Protein AF-A0A955QPK7-F1 (afdb_monomer_lite)

Structure (mmCIF, N/CA/C/O backbone):
data_AF-A0A955QPK7-F1
#
_entry.id   AF-A0A955QPK7-F1
#
loop_
_atom_site.group_PDB
_atom_site.id
_atom_site.type_symbol
_atom_site.label_atom_id
_atom_site.label_alt_id
_atom_site.label_comp_id
_atom_site.label_asym_id
_atom_site.label_entity_id
_atom_site.label_seq_id
_atom_site.pdbx_PDB_ins_code
_atom_site.Cartn_x
_atom_site.Cartn_y
_atom_site.Cartn_z
_atom_site.occupancy
_atom_site.B_iso_or_equiv
_atom_site.auth_seq_id
_atom_site.auth_comp_id
_atom_site.auth_asym_id
_atom_site.auth_atom_id
_atom_site.pdbx_PDB_model_num
ATOM 1 N N . MET A 1 1 ? -8.690 16.477 7.390 1.00 50.84 1 MET A N 1
ATOM 2 C CA . MET A 1 1 ? -8.227 15.497 8.395 1.00 50.84 1 MET A CA 1
ATOM 3 C C . MET A 1 1 ? -6.761 15.193 8.126 1.00 50.84 1 MET A C 1
ATOM 5 O O . MET A 1 1 ? -6.451 14.765 7.021 1.00 50.84 1 MET A O 1
ATOM 9 N N . ASN A 1 2 ? -5.874 15.471 9.086 1.00 58.97 2 ASN A N 1
ATOM 10 C CA . ASN A 1 2 ? -4.455 15.108 9.016 1.00 58.97 2 ASN A CA 1
ATOM 11 C C . ASN A 1 2 ? -4.255 13.848 9.864 1.00 58.97 2 ASN A C 1
ATOM 13 O O . ASN A 1 2 ? -3.988 13.950 11.056 1.00 58.97 2 ASN A O 1
ATOM 17 N N . ALA A 1 3 ? -4.472 12.674 9.269 1.00 79.56 3 ALA A N 1
ATOM 18 C CA . ALA A 1 3 ? -4.145 11.409 9.919 1.00 79.56 3 ALA A CA 1
ATOM 19 C C . ALA A 1 3 ? -2.621 11.211 9.885 1.00 79.56 3 ALA A C 1
ATOM 21 O O . ALA A 1 3 ? -1.996 11.402 8.837 1.00 79.56 3 ALA A O 1
ATOM 22 N N . THR A 1 4 ? -2.035 10.822 11.016 1.00 90.19 4 THR A N 1
ATOM 23 C CA . THR A 1 4 ? -0.608 10.490 11.141 1.00 90.19 4 THR A CA 1
ATOM 24 C C . THR A 1 4 ? -0.463 8.976 11.179 1.00 90.19 4 THR A C 1
ATOM 26 O O . THR A 1 4 ? -1.136 8.333 11.975 1.00 90.19 4 THR A O 1
ATOM 29 N N . LEU A 1 5 ? 0.398 8.417 10.326 1.00 91.94 5 LEU A N 1
ATOM 30 C CA . LEU A 1 5 ? 0.683 6.982 10.312 1.00 91.94 5 LEU A CA 1
ATOM 31 C C . LEU A 1 5 ? 1.684 6.650 11.422 1.00 91.94 5 LEU A C 1
ATOM 33 O O . LEU A 1 5 ? 2.825 7.124 11.394 1.00 91.94 5 LEU A O 1
ATOM 37 N N . THR A 1 6 ? 1.260 5.834 12.378 1.00 93.38 6 THR A N 1
ATOM 38 C CA . THR A 1 6 ? 2.128 5.326 13.445 1.00 93.38 6 THR A CA 1
ATOM 39 C C . THR A 1 6 ? 3.087 4.256 12.919 1.00 93.38 6 THR A C 1
ATOM 41 O O . THR A 1 6 ? 2.876 3.668 11.857 1.00 93.38 6 THR A O 1
ATOM 44 N N . ASP A 1 7 ? 4.164 3.982 13.658 1.00 91.56 7 ASP A N 1
ATOM 45 C CA . ASP A 1 7 ? 5.083 2.895 13.296 1.00 91.56 7 ASP A CA 1
ATOM 46 C C . ASP A 1 7 ? 4.402 1.525 13.369 1.00 91.56 7 ASP A C 1
ATOM 48 O O . ASP A 1 7 ? 4.644 0.682 12.515 1.00 91.56 7 ASP A O 1
ATOM 52 N N . GLN A 1 8 ? 3.487 1.324 14.321 1.00 93.50 8 GLN A N 1
ATOM 53 C CA . GLN A 1 8 ? 2.720 0.082 14.437 1.00 93.50 8 GLN A CA 1
ATOM 54 C C . GLN A 1 8 ? 1.807 -0.140 13.226 1.00 93.50 8 GLN A C 1
ATOM 56 O O . GLN A 1 8 ? 1.838 -1.211 12.629 1.00 93.50 8 GLN A O 1
ATOM 61 N N . GLU A 1 9 ? 1.046 0.878 12.811 1.00 94.31 9 GLU A N 1
ATOM 62 C CA . GLU A 1 9 ? 0.226 0.793 11.595 1.00 94.31 9 GLU A CA 1
ATOM 63 C C . GLU A 1 9 ? 1.098 0.567 10.354 1.00 94.31 9 GLU A C 1
ATOM 65 O O . GLU A 1 9 ? 0.735 -0.210 9.475 1.00 94.31 9 GLU A O 1
ATOM 70 N N . PHE A 1 10 ? 2.267 1.212 10.274 1.00 93.25 10 PHE A N 1
ATOM 71 C CA . PHE A 1 10 ? 3.195 0.995 9.166 1.00 93.25 10 PHE A CA 1
ATOM 72 C C . PHE A 1 10 ? 3.670 -0.460 9.081 1.00 93.25 10 PHE A C 1
ATOM 74 O O . PHE A 1 10 ? 3.688 -1.022 7.986 1.00 93.25 10 PHE A O 1
ATOM 81 N N . GLU A 1 11 ? 4.007 -1.077 10.214 1.00 93.94 11 GLU A N 1
ATOM 82 C CA . GLU A 1 11 ? 4.377 -2.493 10.273 1.00 93.94 11 GLU A CA 1
ATOM 83 C C . GLU A 1 11 ? 3.215 -3.398 9.832 1.00 93.94 11 GLU A C 1
ATOM 85 O O . GLU A 1 11 ? 3.428 -4.291 9.015 1.00 93.94 11 GLU A O 1
ATOM 90 N N . LEU A 1 12 ? 1.975 -3.100 10.244 1.00 95.12 12 LEU A N 1
ATOM 91 C CA . LEU A 1 12 ? 0.784 -3.829 9.785 1.00 95.12 12 LEU A CA 1
ATOM 92 C C . LEU A 1 12 ? 0.615 -3.770 8.259 1.00 95.12 12 LEU A C 1
ATOM 94 O O . LEU A 1 12 ? 0.416 -4.801 7.613 1.00 95.12 12 LEU A O 1
ATOM 98 N N . PHE A 1 13 ? 0.727 -2.581 7.655 1.00 94.38 13 PHE A N 1
ATOM 99 C CA . PHE A 1 13 ? 0.658 -2.448 6.196 1.00 94.38 13 PHE A CA 1
ATOM 100 C C . PHE A 1 13 ? 1.816 -3.159 5.499 1.00 94.38 13 PHE A C 1
ATOM 102 O O . PHE A 1 13 ? 1.608 -3.786 4.460 1.00 94.38 13 PHE A O 1
ATOM 109 N N . LYS A 1 14 ? 3.030 -3.067 6.050 1.00 93.00 14 LYS A N 1
ATOM 110 C CA . LYS A 1 14 ? 4.214 -3.737 5.506 1.00 93.00 14 LYS A CA 1
ATOM 111 C C . LYS A 1 14 ? 4.011 -5.248 5.456 1.00 93.00 14 LYS A C 1
ATOM 113 O O . LYS A 1 14 ? 4.268 -5.845 4.412 1.00 93.00 14 LYS A O 1
ATOM 118 N N . ASP A 1 15 ? 3.522 -5.837 6.540 1.00 94.62 15 ASP A N 1
ATOM 119 C CA . ASP A 1 15 ? 3.295 -7.277 6.630 1.00 94.62 15 ASP A CA 1
ATOM 120 C C . ASP A 1 15 ? 2.169 -7.723 5.696 1.00 94.62 15 ASP A C 1
ATOM 122 O O . ASP A 1 15 ? 2.352 -8.677 4.939 1.00 94.62 15 ASP A O 1
ATOM 126 N N . LEU A 1 16 ? 1.051 -6.988 5.660 1.00 94.25 16 LEU A N 1
ATOM 127 C CA . LEU A 1 16 ? -0.060 -7.270 4.748 1.00 94.25 16 LEU A CA 1
ATOM 128 C C . LEU A 1 16 ? 0.396 -7.246 3.281 1.00 94.25 16 LEU A C 1
ATOM 130 O O . LEU A 1 16 ? 0.147 -8.186 2.530 1.00 94.25 16 LEU A O 1
ATOM 134 N N . ILE A 1 17 ? 1.102 -6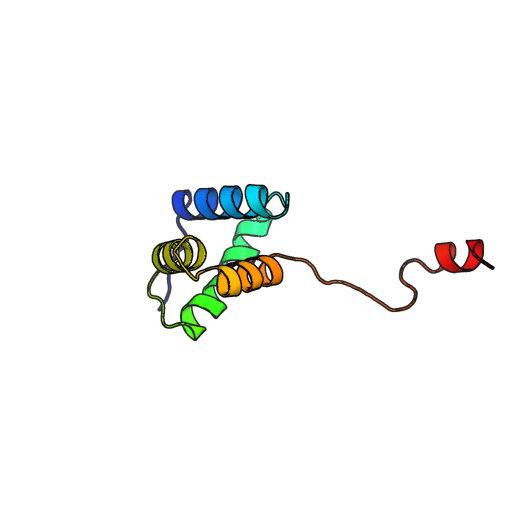.194 2.864 1.00 92.62 17 ILE A N 1
ATOM 135 C CA . ILE A 1 17 ? 1.571 -6.045 1.478 1.00 92.62 17 ILE A CA 1
ATOM 136 C C . ILE A 1 17 ? 2.585 -7.136 1.128 1.00 92.62 17 ILE A C 1
ATOM 138 O O . ILE A 1 17 ? 2.531 -7.708 0.036 1.00 92.62 17 ILE A O 1
ATOM 142 N N . TYR A 1 18 ? 3.489 -7.461 2.052 1.00 93.19 18 TYR A N 1
ATOM 143 C CA . TYR A 1 18 ? 4.453 -8.532 1.839 1.00 93.19 18 TYR A CA 1
ATOM 144 C C . TYR A 1 18 ? 3.764 -9.892 1.678 1.00 93.19 18 TYR A C 1
ATOM 146 O O . TYR A 1 18 ? 4.113 -10.643 0.770 1.00 93.19 18 TYR A O 1
ATOM 154 N N . GLN A 1 19 ? 2.758 -10.192 2.503 1.00 93.25 19 GLN A N 1
ATOM 155 C CA . GLN A 1 19 ? 1.997 -11.439 2.417 1.00 93.25 19 GLN A CA 1
ATOM 156 C C . GLN A 1 19 ? 1.194 -11.561 1.117 1.00 93.25 19 GLN A C 1
ATOM 158 O O . GLN A 1 19 ? 1.094 -12.659 0.578 1.00 93.25 19 GLN A O 1
ATOM 163 N N . GLN A 1 20 ? 0.639 -10.458 0.609 1.00 92.69 20 GLN A N 1
ATOM 164 C CA . GLN A 1 20 ? -0.221 -10.486 -0.578 1.00 92.69 20 GLN A CA 1
ATOM 165 C C . GLN A 1 20 ? 0.560 -10.490 -1.898 1.00 92.69 20 GLN A C 1
ATOM 167 O O . GLN A 1 20 ? 0.170 -11.184 -2.832 1.00 92.69 20 GLN A O 1
ATOM 172 N N . VAL A 1 21 ? 1.656 -9.726 -2.003 1.00 90.12 21 VAL A N 1
ATOM 173 C CA . VAL A 1 21 ? 2.370 -9.531 -3.287 1.00 90.12 21 VAL A CA 1
ATOM 174 C C . VAL A 1 21 ? 3.897 -9.613 -3.197 1.00 90.12 21 VAL A C 1
ATOM 176 O O . VAL A 1 21 ? 4.588 -9.374 -4.186 1.00 90.12 21 VAL A O 1
ATOM 179 N N . GLY A 1 22 ? 4.465 -9.916 -2.027 1.00 89.56 22 GLY A N 1
ATOM 180 C CA . GLY A 1 22 ? 5.914 -10.080 -1.845 1.00 89.56 22 GLY A CA 1
ATOM 181 C C . GLY A 1 22 ? 6.735 -8.784 -1.892 1.00 89.56 22 GLY A C 1
ATOM 182 O O . GLY A 1 22 ? 7.967 -8.827 -1.846 1.00 89.56 22 GLY A O 1
ATOM 183 N N . ILE A 1 23 ? 6.089 -7.616 -1.961 1.00 87.19 23 ILE A N 1
ATOM 184 C CA . ILE A 1 23 ? 6.776 -6.320 -1.996 1.00 87.19 23 ILE A CA 1
ATOM 185 C C . ILE A 1 23 ? 7.239 -5.952 -0.584 1.00 87.19 23 ILE A C 1
ATOM 187 O O . ILE A 1 23 ? 6.434 -5.812 0.333 1.00 87.19 23 ILE A O 1
ATOM 191 N N . ARG A 1 24 ? 8.547 -5.727 -0.411 1.00 87.44 24 ARG A N 1
ATOM 192 C CA . ARG A 1 24 ? 9.096 -5.174 0.837 1.00 87.44 24 ARG A CA 1
ATOM 193 C C . ARG A 1 24 ? 9.011 -3.650 0.827 1.00 87.44 24 ARG A C 1
ATOM 195 O O . ARG A 1 24 ? 9.626 -2.985 -0.019 1.00 87.44 24 ARG A O 1
ATOM 202 N N . LEU A 1 25 ? 8.277 -3.107 1.796 1.00 85.44 25 LEU A N 1
ATOM 203 C CA . LEU A 1 25 ? 8.299 -1.685 2.119 1.00 85.44 25 LEU A CA 1
ATOM 204 C C . LEU A 1 25 ? 9.444 -1.399 3.095 1.00 85.44 25 LEU A C 1
ATOM 206 O O . LEU A 1 25 ? 9.429 -1.820 4.247 1.00 85.44 25 LEU A O 1
ATOM 210 N N . ASP A 1 26 ? 10.450 -0.692 2.606 1.00 82.06 26 ASP A N 1
ATOM 211 C CA . ASP A 1 26 ? 11.560 -0.130 3.365 1.00 82.06 26 ASP A CA 1
ATOM 212 C C . ASP A 1 26 ? 11.231 1.298 3.832 1.00 82.06 26 ASP A C 1
ATOM 214 O O . ASP A 1 26 ? 10.309 1.942 3.327 1.00 82.06 26 ASP A O 1
ATOM 218 N N . ALA A 1 27 ? 11.990 1.816 4.802 1.00 74.88 27 ALA A N 1
ATOM 219 C CA . ALA A 1 27 ? 11.753 3.135 5.397 1.00 74.88 27 ALA A CA 1
ATOM 220 C C . ALA A 1 27 ? 11.576 4.287 4.374 1.00 74.88 27 ALA A C 1
ATOM 222 O O . ALA A 1 27 ? 10.665 5.096 4.566 1.00 74.88 27 ALA A O 1
ATOM 223 N N . PRO A 1 28 ? 12.326 4.358 3.251 1.00 77.31 28 PRO A N 1
ATOM 224 C CA . PRO A 1 28 ? 12.098 5.368 2.211 1.00 77.31 28 PRO A CA 1
ATOM 225 C C . PRO A 1 28 ? 10.696 5.311 1.584 1.00 77.31 28 PRO A C 1
ATOM 227 O O . PRO A 1 28 ? 10.140 6.339 1.195 1.00 77.31 28 PRO A O 1
ATOM 230 N N . LYS A 1 29 ? 10.085 4.121 1.513 1.00 76.88 29 LYS A N 1
ATOM 231 C CA . LYS A 1 29 ? 8.736 3.924 0.966 1.00 76.88 29 LYS A CA 1
ATOM 232 C C . LYS A 1 29 ? 7.624 4.260 1.965 1.00 76.88 29 LYS A C 1
ATOM 234 O O . LYS A 1 29 ? 6.476 4.388 1.541 1.00 76.88 29 LYS A O 1
ATOM 239 N N . LYS A 1 30 ? 7.932 4.499 3.249 1.00 85.69 30 LYS A N 1
ATOM 240 C CA . LYS A 1 30 ? 6.948 4.973 4.243 1.00 85.69 30 LYS A CA 1
ATOM 241 C C . LYS A 1 30 ? 6.319 6.299 3.816 1.00 85.69 30 LYS A C 1
ATOM 243 O O . LYS A 1 30 ? 5.101 6.442 3.845 1.00 85.69 30 LYS A O 1
ATOM 248 N N . THR A 1 31 ? 7.124 7.246 3.336 1.00 87.56 31 THR A N 1
ATOM 249 C CA . THR A 1 31 ? 6.632 8.546 2.846 1.00 87.56 31 THR A CA 1
ATOM 250 C C . THR A 1 31 ? 5.713 8.392 1.631 1.00 87.56 31 THR A C 1
ATOM 252 O O . THR A 1 31 ? 4.696 9.078 1.529 1.00 87.56 31 THR A O 1
ATOM 255 N N . LEU A 1 32 ? 6.035 7.460 0.727 1.00 87.75 32 LEU A N 1
ATOM 256 C CA . LEU A 1 32 ? 5.202 7.141 -0.434 1.00 87.75 32 LEU A CA 1
ATOM 257 C C . LEU A 1 32 ? 3.854 6.555 -0.001 1.00 87.75 32 LEU A C 1
ATOM 259 O O . LEU A 1 32 ? 2.817 6.999 -0.493 1.00 87.75 32 LEU A O 1
ATOM 263 N N . LEU A 1 33 ? 3.870 5.623 0.955 1.00 89.44 33 LEU A N 1
ATOM 264 C CA . LEU A 1 33 ? 2.662 5.036 1.527 1.00 89.44 33 LEU A CA 1
ATOM 265 C C . LEU A 1 33 ? 1.776 6.115 2.164 1.00 89.44 33 LEU A C 1
ATOM 267 O O . LEU A 1 33 ? 0.609 6.225 1.806 1.00 89.44 33 LEU A O 1
ATOM 271 N N . VAL A 1 34 ? 2.340 6.967 3.028 1.00 91.62 34 VAL A N 1
ATOM 272 C CA . VAL A 1 34 ? 1.622 8.079 3.684 1.00 91.62 34 VAL A CA 1
ATOM 273 C C . VAL A 1 34 ? 1.006 9.033 2.659 1.00 91.62 34 VAL A C 1
ATOM 275 O O . VAL A 1 34 ? -0.153 9.420 2.788 1.00 91.62 34 VAL A O 1
ATOM 278 N N . SER A 1 35 ? 1.749 9.400 1.613 1.00 90.50 35 SER A N 1
ATOM 279 C CA . SER A 1 35 ? 1.256 10.306 0.572 1.00 90.50 35 SER A CA 1
ATOM 280 C C . SER A 1 35 ? 0.075 9.710 -0.202 1.00 90.50 35 SER A C 1
ATOM 282 O O . SER A 1 35 ? -0.975 10.349 -0.339 1.00 90.50 35 SER A O 1
ATOM 284 N N . ARG A 1 36 ? 0.228 8.470 -0.685 1.00 90.81 36 ARG A N 1
ATOM 285 C CA . ARG A 1 36 ? -0.761 7.807 -1.542 1.00 90.81 36 ARG A CA 1
ATOM 286 C C . ARG A 1 36 ? -1.993 7.360 -0.749 1.00 90.81 36 ARG A C 1
ATOM 288 O O . ARG A 1 36 ? -3.113 7.668 -1.157 1.00 90.81 36 ARG A O 1
ATOM 295 N N . LEU A 1 37 ? -1.807 6.747 0.423 1.00 92.69 37 LEU A N 1
ATOM 296 C CA . LEU A 1 37 ? -2.918 6.382 1.305 1.00 92.69 37 LEU A CA 1
ATOM 297 C C . LEU A 1 37 ? -3.605 7.600 1.908 1.00 92.69 37 LEU A C 1
ATOM 299 O O . LEU A 1 37 ? -4.827 7.627 1.956 1.00 92.69 37 LEU A O 1
ATOM 303 N N . GLY A 1 38 ? -2.875 8.650 2.287 1.00 93.06 38 GLY A N 1
ATOM 304 C CA . GLY A 1 38 ? -3.491 9.872 2.808 1.00 93.06 38 GLY A CA 1
ATOM 305 C C . GLY A 1 38 ? -4.482 10.506 1.824 1.00 93.06 38 GLY A C 1
ATOM 306 O O . GLY A 1 38 ? -5.492 11.078 2.239 1.00 93.06 38 GLY A O 1
ATOM 307 N N . LYS A 1 39 ? -4.245 10.375 0.510 1.00 92.56 39 LYS A N 1
ATOM 308 C CA . LYS A 1 39 ? -5.234 10.740 -0.514 1.00 92.56 39 LYS A CA 1
ATOM 309 C C . LYS A 1 39 ? -6.445 9.802 -0.484 1.00 92.56 39 LYS A C 1
ATOM 311 O O . LYS A 1 39 ? -7.569 10.295 -0.442 1.00 92.56 39 LYS A O 1
ATOM 316 N N . ARG A 1 40 ? -6.217 8.487 -0.440 1.00 94.50 40 ARG A N 1
ATOM 317 C CA . ARG A 1 40 ? -7.275 7.467 -0.421 1.00 94.50 40 ARG A CA 1
ATOM 318 C C . ARG A 1 40 ? -8.188 7.565 0.807 1.00 94.50 40 ARG A C 1
ATOM 320 O O . ARG A 1 40 ? -9.403 7.499 0.663 1.00 94.50 40 ARG A O 1
ATOM 327 N N . LEU A 1 41 ? -7.628 7.822 1.991 1.00 94.62 41 LEU A N 1
ATOM 328 C CA . LEU A 1 41 ? -8.385 8.055 3.228 1.00 94.62 41 LEU A CA 1
ATOM 329 C C . LEU A 1 41 ? -9.378 9.215 3.069 1.00 94.62 41 LEU A C 1
ATOM 331 O O . LEU A 1 41 ? -10.525 9.100 3.488 1.00 94.62 41 LEU A O 1
ATOM 335 N N . ARG A 1 42 ? -8.961 10.316 2.425 1.00 93.88 42 ARG A N 1
ATOM 336 C CA . ARG A 1 42 ? -9.845 11.463 2.157 1.00 93.88 42 ARG A CA 1
ATOM 337 C C . ARG A 1 42 ? -10.961 11.123 1.173 1.00 93.88 42 ARG A C 1
ATOM 339 O O . ARG A 1 42 ? -12.076 11.587 1.372 1.00 93.88 42 ARG A O 1
ATOM 346 N N . GLU A 1 43 ? -10.672 10.329 0.144 1.00 94.38 43 GLU A N 1
ATOM 347 C CA . GLU A 1 43 ? -11.675 9.874 -0.832 1.00 94.38 43 GLU A CA 1
ATOM 348 C C . GLU A 1 43 ? -12.746 8.983 -0.187 1.00 94.38 43 GLU A C 1
ATOM 350 O O . GLU A 1 43 ? -13.913 9.071 -0.551 1.00 94.38 43 GLU A O 1
ATOM 355 N N . LEU A 1 44 ? -12.355 8.156 0.786 1.00 93.62 44 LEU A N 1
ATOM 356 C CA . LEU A 1 44 ? -13.256 7.258 1.514 1.00 93.62 44 LEU A CA 1
ATOM 357 C C . LEU A 1 44 ? -13.886 7.896 2.764 1.00 93.62 44 LEU A C 1
ATOM 359 O O . LEU A 1 44 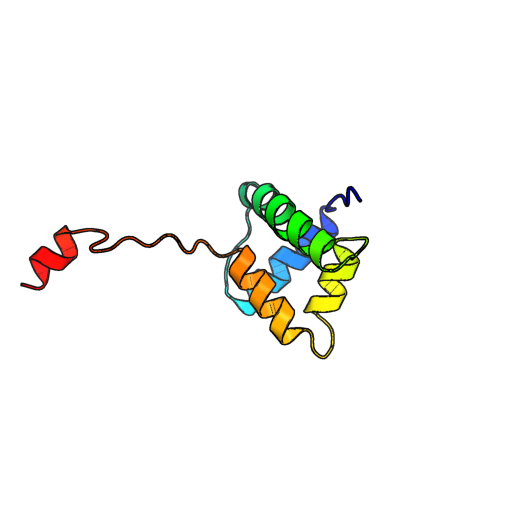? -14.717 7.270 3.414 1.00 93.62 44 LEU A O 1
ATOM 363 N N . GLY A 1 45 ? -13.484 9.118 3.129 1.00 94.62 45 GLY A N 1
ATOM 364 C CA . GLY A 1 45 ? -13.938 9.783 4.354 1.00 94.62 45 GLY A CA 1
ATOM 365 C C . GLY A 1 45 ? -13.486 9.090 5.646 1.00 94.62 45 GLY A C 1
ATOM 366 O O . GLY A 1 45 ? -14.113 9.273 6.688 1.00 94.62 45 GLY A O 1
ATOM 367 N N . LEU A 1 46 ? -12.417 8.290 5.595 1.00 94.62 46 LEU A N 1
ATOM 368 C CA . LEU A 1 46 ? -11.936 7.522 6.742 1.00 94.62 46 LEU A CA 1
ATOM 369 C C . LEU A 1 46 ? -11.072 8.390 7.674 1.00 94.62 46 LEU A C 1
ATOM 371 O O . LEU A 1 46 ? -10.215 9.143 7.199 1.00 94.62 46 LEU A O 1
ATOM 375 N N . PRO A 1 47 ? -11.249 8.278 9.004 1.00 93.06 47 PRO A N 1
ATOM 376 C CA . PRO A 1 47 ? -10.606 9.178 9.958 1.00 93.06 47 PRO A CA 1
ATOM 377 C C . PRO A 1 47 ? -9.164 8.784 10.316 1.00 93.06 47 PRO A C 1
ATOM 379 O O . PRO A 1 47 ? -8.428 9.620 10.841 1.00 93.06 47 PRO A O 1
ATOM 382 N N . SER A 1 48 ? -8.747 7.538 10.060 1.00 94.62 48 SER A N 1
ATOM 383 C CA . SER A 1 48 ? -7.427 7.019 10.449 1.00 94.62 48 SER A CA 1
ATOM 384 C C . SER A 1 48 ? -6.899 5.938 9.503 1.00 94.62 48 SER A C 1
ATOM 386 O O . SER A 1 48 ? -7.659 5.330 8.745 1.00 94.62 48 SER A O 1
ATOM 388 N N . TYR A 1 49 ? -5.588 5.681 9.573 1.00 94.69 49 TYR A N 1
ATOM 389 C CA . TYR A 1 49 ? -4.950 4.586 8.841 1.00 94.69 49 TYR A CA 1
ATOM 390 C C . TYR A 1 49 ? -5.390 3.223 9.370 1.00 94.69 49 TYR A C 1
ATOM 392 O O . TYR A 1 49 ? -5.660 2.346 8.558 1.00 94.69 49 TYR A O 1
ATOM 400 N N . GLN A 1 50 ? -5.580 3.075 10.684 1.00 95.50 50 GLN A N 1
ATOM 401 C CA . GLN A 1 50 ? -6.216 1.888 11.253 1.00 95.50 50 GLN A CA 1
ATOM 402 C C . GLN A 1 50 ? -7.600 1.614 10.642 1.00 95.50 50 GLN A C 1
ATOM 404 O O . GLN A 1 50 ? -7.862 0.495 10.222 1.00 95.50 50 GLN A O 1
ATOM 409 N N . SER A 1 51 ? -8.456 2.635 10.489 1.00 94.88 51 SER A N 1
ATOM 410 C CA . SER A 1 51 ? -9.790 2.453 9.879 1.00 94.88 51 SER A CA 1
ATOM 411 C C . SER A 1 51 ? -9.693 1.947 8.436 1.00 94.88 51 SER A C 1
ATOM 413 O O . SER A 1 51 ? -10.520 1.159 7.983 1.00 94.88 51 SER A O 1
ATOM 415 N N . TYR A 1 52 ? -8.676 2.405 7.701 1.00 95.81 52 TYR A N 1
ATOM 416 C CA . TYR A 1 52 ? -8.393 1.913 6.357 1.00 95.81 52 TYR A CA 1
ATOM 417 C C . TYR A 1 52 ? -7.857 0.480 6.372 1.00 95.81 52 TYR A C 1
ATOM 419 O O . TYR A 1 52 ? -8.295 -0.336 5.565 1.00 95.81 52 TYR A O 1
ATOM 427 N N . PHE A 1 53 ? -6.956 0.160 7.304 1.00 95.81 53 PHE A N 1
ATOM 428 C CA . PHE A 1 53 ? -6.438 -1.191 7.494 1.00 95.81 53 PHE A CA 1
ATOM 429 C C . PHE A 1 53 ? -7.571 -2.185 7.774 1.00 95.81 53 PHE A C 1
ATOM 431 O O . PHE A 1 53 ? -7.668 -3.217 7.115 1.00 95.81 53 PHE A O 1
ATOM 438 N N . ASP A 1 54 ? -8.480 -1.846 8.684 1.00 95.00 54 ASP A N 1
ATOM 439 C CA . ASP A 1 54 ? -9.627 -2.689 9.022 1.00 95.00 54 ASP A CA 1
ATOM 440 C C . ASP A 1 54 ? -10.559 -2.876 7.811 1.00 95.00 54 ASP A C 1
ATOM 442 O O . ASP A 1 54 ? -11.079 -3.968 7.586 1.00 95.00 54 ASP A O 1
ATOM 446 N N . CYS A 1 55 ? -10.719 -1.836 6.983 1.00 94.94 55 CYS A N 1
ATOM 447 C CA . CYS A 1 55 ? -11.500 -1.897 5.748 1.00 94.94 55 CYS A CA 1
ATOM 448 C C . CYS A 1 55 ? -10.903 -2.867 4.716 1.00 94.94 55 CYS A C 1
ATOM 450 O O . CYS A 1 55 ? -11.650 -3.635 4.113 1.00 94.94 55 CYS A O 1
ATOM 452 N N . VAL A 1 56 ? -9.582 -2.846 4.499 1.00 95.62 56 VAL A N 1
ATOM 453 C CA . VAL A 1 56 ? -8.926 -3.748 3.528 1.00 95.62 56 VAL A CA 1
ATOM 454 C C . VAL A 1 56 ? -8.786 -5.177 4.049 1.00 95.62 56 VAL A C 1
ATOM 456 O O . VAL A 1 56 ? -8.762 -6.114 3.259 1.00 95.62 56 VAL A O 1
ATOM 459 N N . SER A 1 57 ? -8.704 -5.348 5.371 1.00 93.19 57 SER A N 1
ATOM 460 C CA . SER A 1 57 ? -8.534 -6.653 6.028 1.00 93.19 57 SER A CA 1
ATOM 461 C C . SER A 1 57 ? -9.863 -7.355 6.326 1.00 93.19 57 SER A C 1
ATOM 463 O O . SER A 1 57 ? -9.886 -8.541 6.657 1.00 93.19 57 SER A O 1
ATOM 465 N N . GLY A 1 58 ? -10.972 -6.613 6.284 1.00 91.94 58 GLY A N 1
ATOM 466 C CA . GLY A 1 58 ? -12.307 -7.091 6.617 1.00 91.94 58 GLY A CA 1
ATOM 467 C C . GLY A 1 58 ? -12.988 -7.877 5.493 1.00 91.94 58 GLY A C 1
ATOM 468 O O . GLY A 1 58 ? -12.526 -7.951 4.355 1.00 91.94 58 GLY A O 1
ATOM 469 N N . LYS A 1 59 ? -14.154 -8.455 5.809 1.00 88.75 59 LYS A N 1
ATOM 470 C CA . LYS A 1 59 ? -14.999 -9.130 4.810 1.00 88.75 59 LYS A CA 1
ATOM 471 C C . LYS A 1 59 ? -15.466 -8.129 3.748 1.00 88.75 59 LYS A C 1
ATOM 473 O O . LYS A 1 59 ? -16.052 -7.109 4.098 1.00 88.75 59 LYS A O 1
ATOM 478 N N . GLY A 1 60 ? -15.245 -8.453 2.473 1.00 89.25 60 GLY A N 1
ATOM 479 C CA . GLY A 1 60 ? -15.554 -7.573 1.339 1.00 89.25 60 GLY A CA 1
ATOM 480 C C . GLY A 1 60 ? -14.484 -6.513 1.050 1.00 89.25 60 GLY A C 1
ATOM 481 O O . GLY A 1 60 ? -14.707 -5.638 0.219 1.00 89.25 60 GLY A O 1
ATOM 482 N N . GLY A 1 61 ? -13.323 -6.580 1.712 1.00 91.69 61 GLY A N 1
ATOM 483 C CA . GLY A 1 61 ? -12.202 -5.663 1.496 1.00 91.69 61 GLY A CA 1
ATOM 484 C C . GLY A 1 61 ? -11.382 -5.929 0.228 1.00 91.69 61 GLY A C 1
ATOM 485 O O . GLY A 1 61 ? -10.450 -5.182 -0.040 1.00 91.69 61 GLY A O 1
ATOM 486 N N . GLU A 1 62 ? -11.699 -6.958 -0.565 1.00 93.62 62 GLU A N 1
ATOM 487 C CA . GLU A 1 62 ? -10.871 -7.435 -1.691 1.00 93.62 62 GLU A CA 1
ATOM 488 C C . G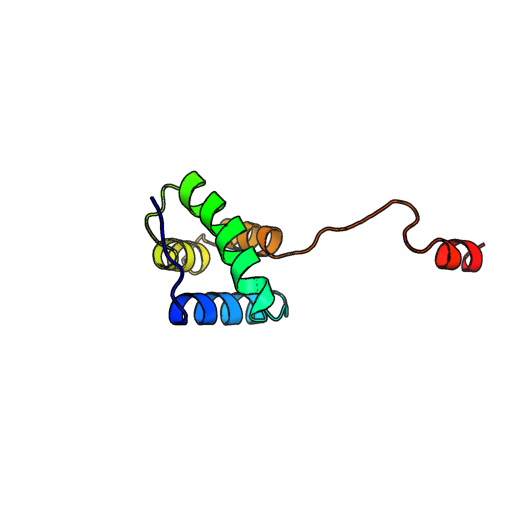LU A 1 62 ? -10.651 -6.369 -2.778 1.00 93.62 62 GLU A C 1
ATOM 490 O O . GLU A 1 62 ? -9.543 -6.217 -3.306 1.00 93.62 62 GLU A O 1
ATOM 495 N N . GLU A 1 63 ? -11.681 -5.579 -3.088 1.00 94.56 63 GLU A N 1
ATOM 496 C CA . GLU A 1 63 ? -11.557 -4.471 -4.040 1.00 94.56 63 GLU A CA 1
ATOM 497 C C . GLU A 1 63 ? -10.635 -3.369 -3.509 1.00 94.56 63 GLU A C 1
ATOM 499 O O . GLU A 1 63 ? -9.824 -2.805 -4.247 1.00 94.56 63 GLU A O 1
ATOM 504 N N . GLU A 1 64 ? -10.746 -3.048 -2.220 1.00 95.31 64 GLU A N 1
ATOM 505 C CA . GLU A 1 64 ? -9.930 -2.001 -1.613 1.00 95.31 64 GLU A CA 1
ATOM 506 C C . GLU A 1 64 ? -8.494 -2.477 -1.372 1.00 95.31 64 GLU A C 1
ATOM 508 O O . GLU A 1 64 ? -7.559 -1.697 -1.535 1.00 95.31 64 GLU A O 1
ATOM 513 N N . LEU A 1 65 ? -8.299 -3.767 -1.093 1.00 94.38 65 LEU A N 1
ATOM 514 C CA . LEU A 1 65 ? -6.990 -4.405 -1.079 1.00 94.38 65 LEU A CA 1
ATOM 515 C C . LEU A 1 65 ? -6.319 -4.289 -2.451 1.00 94.38 65 LEU A C 1
ATOM 517 O O . LEU A 1 65 ? -5.163 -3.885 -2.531 1.00 94.38 65 LEU A O 1
ATOM 521 N N . THR A 1 66 ? -7.048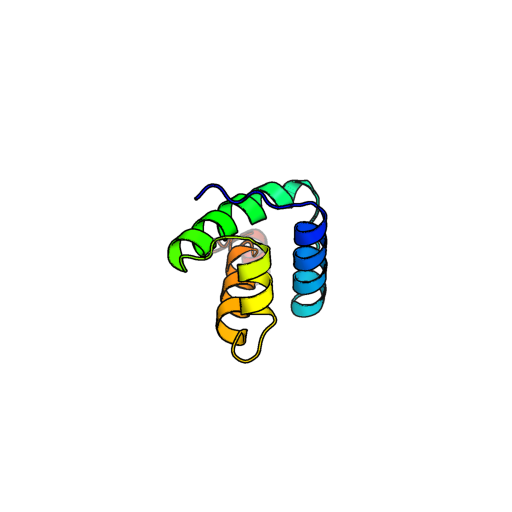 -4.560 -3.535 1.00 93.75 66 THR A N 1
ATOM 522 C CA . THR A 1 66 ? -6.526 -4.376 -4.900 1.00 93.75 66 THR A CA 1
ATOM 523 C C . THR A 1 66 ? -6.066 -2.932 -5.123 1.00 93.75 66 THR A C 1
ATOM 525 O O . THR A 1 66 ? -4.944 -2.694 -5.568 1.00 93.75 66 THR A O 1
ATOM 528 N N . LYS A 1 67 ? -6.873 -1.947 -4.706 1.00 94.38 67 LYS A N 1
ATOM 529 C CA . LYS A 1 67 ? -6.499 -0.526 -4.796 1.00 94.38 67 LYS A CA 1
ATOM 530 C C . LYS A 1 67 ? -5.290 -0.170 -3.938 1.00 94.38 67 LYS A C 1
ATOM 532 O O . LYS A 1 67 ? -4.459 0.619 -4.380 1.00 94.38 67 LYS A O 1
ATOM 537 N N . LEU A 1 68 ? -5.164 -0.733 -2.736 1.00 94.00 68 LEU A N 1
ATOM 538 C CA . LEU A 1 68 ? -3.971 -0.574 -1.903 1.00 94.00 68 LEU A CA 1
ATOM 539 C C . LEU A 1 68 ? -2.724 -1.063 -2.654 1.00 94.00 68 LEU A C 1
ATOM 541 O O . LEU A 1 68 ? -1.722 -0.349 -2.691 1.00 94.00 68 LEU A O 1
ATOM 545 N N . LEU A 1 69 ? -2.790 -2.244 -3.272 1.00 92.19 69 LEU A N 1
ATOM 546 C CA . LEU A 1 69 ? -1.681 -2.839 -4.021 1.00 92.19 69 LEU A CA 1
ATOM 547 C C . L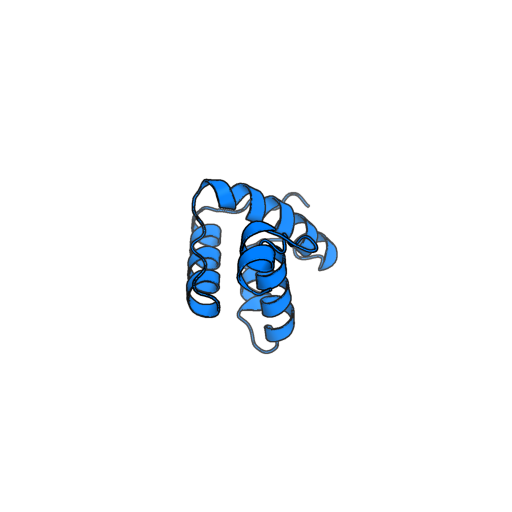EU A 1 69 ? -1.298 -1.999 -5.249 1.00 92.19 69 LEU A C 1
ATOM 549 O O . LEU A 1 69 ? -0.116 -1.710 -5.464 1.00 92.19 69 LEU A O 1
ATOM 553 N N . ASP A 1 70 ? -2.286 -1.504 -5.991 1.00 90.62 70 ASP A N 1
ATOM 554 C CA . ASP A 1 70 ? -2.062 -0.580 -7.105 1.00 90.62 70 ASP A CA 1
ATOM 555 C C . ASP A 1 70 ? -1.412 0.721 -6.631 1.00 90.62 70 ASP A C 1
ATOM 557 O O . ASP A 1 70 ? -0.449 1.200 -7.237 1.00 90.62 70 ASP A O 1
ATOM 561 N N . LEU A 1 71 ? -1.881 1.267 -5.505 1.00 89.56 71 LEU A N 1
ATOM 562 C CA . LEU A 1 71 ? -1.323 2.473 -4.910 1.00 89.56 71 LEU A CA 1
ATOM 563 C C . LEU A 1 71 ? 0.113 2.281 -4.441 1.00 89.56 71 LEU A C 1
ATOM 565 O O . LEU A 1 71 ? 0.835 3.265 -4.417 1.00 89.56 71 LEU A O 1
ATOM 569 N N . ILE A 1 72 ? 0.577 1.091 -4.071 1.00 88.19 72 ILE A N 1
ATOM 570 C CA . ILE A 1 72 ? 1.973 0.899 -3.630 1.00 88.19 72 ILE A CA 1
ATOM 571 C C . ILE A 1 72 ? 2.901 0.424 -4.748 1.00 88.19 72 ILE A C 1
ATOM 573 O O . ILE A 1 72 ? 4.120 0.553 -4.624 1.00 88.19 72 ILE A O 1
ATOM 577 N N . SER A 1 73 ? 2.347 -0.069 -5.855 1.00 82.69 73 SER A N 1
ATOM 578 C CA . SER A 1 73 ? 3.127 -0.515 -7.005 1.00 82.69 73 SER A CA 1
ATOM 579 C C . SER A 1 73 ? 3.745 0.665 -7.779 1.00 82.69 73 SER A C 1
ATOM 581 O O . SER A 1 73 ? 3.281 1.814 -7.739 1.00 82.69 73 SER A O 1
ATOM 583 N N . THR A 1 74 ? 4.852 0.395 -8.477 1.00 78.44 74 THR A N 1
ATOM 584 C CA . THR A 1 74 ? 5.479 1.346 -9.406 1.00 78.44 74 THR A CA 1
ATOM 585 C C . THR A 1 74 ? 5.187 0.891 -10.827 1.00 78.44 74 THR A C 1
ATOM 587 O O . THR A 1 74 ? 5.958 0.142 -11.419 1.00 78.44 74 THR A O 1
ATOM 590 N N . ASN A 1 75 ? 4.092 1.386 -11.399 1.00 75.50 75 ASN A N 1
ATOM 591 C CA . ASN A 1 75 ? 3.691 1.093 -12.778 1.00 75.50 75 ASN A CA 1
ATOM 592 C C . ASN A 1 75 ? 4.467 1.939 -13.808 1.00 75.50 75 ASN A C 1
ATOM 594 O O . ASN A 1 75 ? 3.878 2.538 -14.706 1.00 75.50 75 ASN A O 1
ATOM 598 N N . LYS A 1 76 ? 5.798 2.049 -13.669 1.00 76.75 76 LYS A N 1
ATOM 599 C CA . LYS A 1 76 ? 6.626 2.782 -14.637 1.00 76.75 76 LYS A CA 1
ATOM 600 C C . LYS A 1 76 ? 6.948 1.877 -15.825 1.00 76.75 76 LYS A C 1
ATOM 602 O O . LYS A 1 76 ? 7.762 0.961 -15.717 1.00 76.75 76 LYS A O 1
ATOM 607 N N . THR A 1 77 ? 6.317 2.169 -16.954 1.00 84.81 77 THR A N 1
ATOM 608 C CA . THR A 1 77 ? 6.538 1.503 -18.239 1.00 84.81 77 THR A CA 1
ATOM 609 C C . THR A 1 77 ? 6.704 2.542 -19.345 1.00 84.81 77 THR A C 1
ATOM 611 O O . THR A 1 77 ? 6.184 3.651 -19.227 1.00 84.81 77 THR A O 1
ATOM 614 N N . ASP A 1 78 ? 7.444 2.183 -20.391 1.00 86.88 78 ASP A N 1
ATOM 615 C CA . ASP A 1 78 ? 7.702 3.003 -21.572 1.00 86.88 78 ASP A CA 1
ATOM 616 C C . ASP A 1 78 ? 7.732 2.077 -22.805 1.00 86.88 78 ASP A C 1
ATOM 618 O O . ASP A 1 78 ? 8.200 0.935 -22.721 1.00 86.88 78 ASP A O 1
ATOM 622 N N . PHE A 1 79 ? 7.221 2.540 -23.952 1.00 91.00 79 PHE A N 1
ATOM 623 C CA . PHE A 1 79 ? 7.310 1.777 -25.202 1.00 91.00 79 PHE A CA 1
ATOM 624 C C . PHE A 1 79 ? 8.779 1.574 -25.587 1.00 91.00 79 PHE A C 1
ATOM 626 O O . PHE A 1 79 ? 9.565 2.518 -25.534 1.00 91.00 79 PHE A O 1
ATOM 633 N N . PHE A 1 80 ? 9.139 0.349 -25.981 1.00 88.50 80 PHE A N 1
ATOM 634 C CA . PHE A 1 80 ? 10.521 -0.042 -26.296 1.00 88.50 80 PHE A CA 1
ATOM 635 C C . PHE A 1 80 ? 11.527 0.238 -25.164 1.00 88.50 80 PHE A C 1
ATOM 637 O O . PHE A 1 80 ? 12.680 0.593 -25.415 1.00 88.50 80 PHE A O 1
ATOM 644 N N . ARG A 1 81 ? 11.103 0.084 -23.901 1.00 90.19 81 ARG A N 1
ATOM 645 C CA . ARG A 1 81 ? 12.004 0.149 -22.743 1.00 90.19 81 ARG A CA 1
ATOM 646 C C . ARG A 1 81 ? 13.161 -0.838 -22.919 1.00 90.19 81 ARG A C 1
ATOM 648 O O . ARG A 1 81 ? 12.921 -2.013 -23.150 1.00 90.19 81 ARG A O 1
ATOM 655 N N . GLU A 1 82 ? 14.391 -0.354 -22.751 1.00 91.12 82 GLU A N 1
ATOM 656 C CA . GLU A 1 82 ? 15.624 -1.130 -22.973 1.00 91.12 82 GLU A CA 1
ATOM 657 C C . GLU A 1 82 ? 15.748 -1.615 -24.437 1.00 91.12 82 GLU A C 1
ATOM 659 O O . GLU A 1 82 ? 15.648 -2.810 -24.719 1.00 91.12 82 GLU A O 1
ATOM 664 N N . PRO A 1 83 ? 15.982 -0.691 -25.395 1.00 91.12 83 PRO A N 1
ATOM 665 C CA . PRO A 1 83 ? 15.899 -0.968 -26.836 1.00 91.12 83 PRO A CA 1
ATOM 666 C C . PRO A 1 83 ? 16.845 -2.078 -27.322 1.00 91.12 83 PRO A C 1
ATOM 668 O O . PRO A 1 83 ? 16.505 -2.797 -28.256 1.00 91.12 83 PRO A O 1
ATOM 671 N N . VAL A 1 84 ? 17.977 -2.286 -26.643 1.00 93.56 84 VAL A N 1
ATOM 672 C CA . VAL A 1 84 ? 18.950 -3.349 -26.959 1.00 93.56 84 VAL A CA 1
ATOM 673 C C . VAL A 1 84 ? 18.314 -4.748 -26.916 1.00 93.56 84 VAL A C 1
ATOM 675 O O . VAL A 1 84 ? 18.675 -5.611 -27.713 1.00 93.56 84 VAL A O 1
ATOM 678 N N . HIS A 1 85 ? 17.327 -4.984 -26.043 1.00 94.56 85 HIS A N 1
ATOM 679 C CA . HIS A 1 85 ? 16.602 -6.259 -26.009 1.00 94.56 85 HIS A CA 1
ATOM 680 C C . HIS A 1 85 ? 15.776 -6.499 -27.280 1.00 94.56 85 HIS A C 1
ATOM 682 O O . HIS A 1 85 ? 15.638 -7.639 -27.716 1.00 94.56 85 HIS A O 1
ATOM 688 N N . PHE A 1 86 ? 15.261 -5.438 -27.906 1.00 93.50 86 PHE A N 1
ATOM 689 C CA . PHE A 1 86 ? 14.521 -5.534 -29.165 1.00 93.50 86 PHE A CA 1
ATOM 690 C C . PHE A 1 86 ? 15.454 -5.736 -30.357 1.00 93.50 86 PHE A C 1
ATOM 692 O O . PHE A 1 86 ? 15.074 -6.413 -31.308 1.00 93.50 86 PHE A O 1
ATOM 699 N N . ASP A 1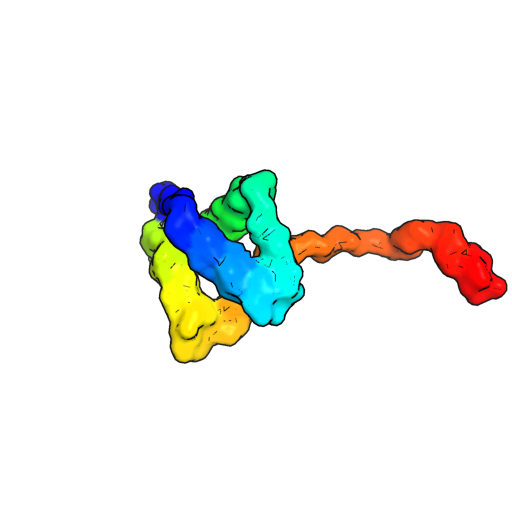 87 ? 16.674 -5.194 -30.298 1.00 91.75 87 ASP A N 1
ATOM 700 C CA . ASP A 1 87 ? 17.699 -5.444 -31.313 1.00 91.75 87 ASP A CA 1
ATOM 701 C C . ASP A 1 87 ? 18.156 -6.913 -31.313 1.00 91.75 87 ASP A C 1
ATOM 703 O O . ASP A 1 87 ? 18.394 -7.465 -32.382 1.00 91.75 87 ASP A O 1
ATOM 707 N N . PHE A 1 88 ? 18.221 -7.565 -30.143 1.00 93.75 88 PHE A N 1
ATOM 708 C CA . PHE A 1 88 ? 18.558 -8.993 -30.017 1.00 93.75 88 PHE A CA 1
ATOM 709 C C . PHE A 1 88 ? 17.485 -9.941 -30.582 1.00 93.75 88 PHE A C 1
ATOM 711 O O . PHE A 1 88 ? 17.812 -11.033 -31.033 1.00 93.75 88 PHE A O 1
ATOM 718 N N . LEU A 1 89 ? 16.208 -9.549 -30.541 1.00 91.94 89 LEU A N 1
ATOM 719 C CA . LEU A 1 89 ? 15.088 -10.370 -31.018 1.00 91.94 89 LEU A CA 1
ATOM 720 C C . LEU A 1 89 ? 14.864 -10.300 -32.542 1.00 91.94 89 LEU A C 1
ATOM 722 O O . LEU A 1 89 ? 13.955 -10.974 -33.029 1.00 91.94 89 LEU A O 1
ATOM 726 N N . ARG A 1 90 ? 15.618 -9.464 -33.272 1.00 76.56 90 ARG A N 1
ATOM 727 C CA . ARG A 1 90 ? 15.502 -9.325 -34.734 1.00 76.56 90 ARG A CA 1
ATOM 728 C C . ARG A 1 90 ? 16.093 -10.502 -35.503 1.00 76.56 90 ARG A C 1
ATOM 730 O O . ARG A 1 90 ? 17.134 -11.039 -35.073 1.00 76.56 90 ARG A O 1
#

Radius of gyration: 16.38 Å; chains: 1; bounding box: 34×27×49 Å

Sequence (90 aa):
MNATLTDQEFELFKDLIYQQVGIRLDAPKKTLLVSRLGKRLRELGLPSYQSYFDCVSGKGGEEELTKLLDLISTNKTDFFREPVHFDFLR

pLDDT: mean 89.84, std 7.4, range [50.84, 95.81]

Foldseek 3Di:
DDADQDPVLVVLLQVLLCVPPNDGDDPVCVVLLCVLVVVVCVVVVHDYSVSLSCCCVDDPNVVVVVVSNVSSDDPDDDVCVPVVVVVVVD

Secondary structure (DSSP, 8-state):
--PPPPHHHHHHHHHHHHHHH-----HHHHHHHHHHHHHHHHHHT-S-HHHHHHHHHSTT-HHHHHHHHHHHS-----TTSSHHHHHHT-